Protein AF-A0A929L5A5-F1 (afdb_monomer)

Structure (mmCIF, N/CA/C/O backbone):
data_AF-A0A929L5A5-F1
#
_entry.id   AF-A0A929L5A5-F1
#
loop_
_atom_site.group_PDB
_atom_site.id
_atom_site.type_symbol
_atom_site.label_atom_id
_atom_site.label_alt_id
_atom_site.label_comp_id
_atom_site.label_asym_id
_atom_site.label_entity_id
_atom_site.label_seq_id
_atom_site.pdbx_PDB_ins_code
_atom_site.Cartn_x
_atom_site.Cartn_y
_atom_site.Cartn_z
_atom_site.occupancy
_atom_site.B_iso_or_equiv
_atom_site.auth_seq_id
_atom_site.auth_comp_id
_atom_site.auth_asym_id
_atom_site.auth_atom_id
_atom_site.pdbx_PDB_model_num
ATOM 1 N N . MET A 1 1 ? -5.664 -9.352 -18.242 1.00 70.00 1 MET A N 1
ATOM 2 C CA . MET A 1 1 ? -4.307 -9.176 -17.674 1.00 70.00 1 MET A CA 1
ATOM 3 C C . MET A 1 1 ? -4.016 -10.283 -16.672 1.00 70.00 1 MET A C 1
ATOM 5 O O . MET A 1 1 ? -4.925 -10.682 -15.955 1.00 70.00 1 MET A O 1
ATOM 9 N N . LYS A 1 2 ? -2.780 -10.792 -16.632 1.00 84.94 2 LYS A N 1
ATOM 10 C CA . LYS A 1 2 ? -2.332 -11.736 -15.594 1.00 84.94 2 LYS A CA 1
ATOM 11 C C . LYS A 1 2 ? -1.753 -10.945 -14.420 1.00 84.94 2 LYS A C 1
ATOM 13 O O . LYS A 1 2 ? -1.004 -10.001 -14.649 1.00 84.94 2 LYS A O 1
ATOM 18 N N . LEU A 1 3 ? -2.098 -11.325 -13.191 1.00 86.62 3 LEU A N 1
ATOM 19 C CA . LEU A 1 3 ? -1.555 -10.713 -11.979 1.00 86.62 3 LEU A CA 1
ATOM 20 C C . LEU A 1 3 ? -0.297 -11.467 -11.540 1.00 86.62 3 LEU A C 1
ATOM 22 O O . LEU A 1 3 ? -0.332 -12.684 -11.364 1.00 86.62 3 LEU A O 1
ATOM 26 N N . TYR A 1 4 ? 0.794 -10.737 -11.331 1.00 89.50 4 TYR A N 1
ATOM 27 C CA . TYR A 1 4 ? 2.049 -11.281 -10.819 1.00 89.50 4 TYR A CA 1
ATOM 28 C C . TYR A 1 4 ? 2.347 -10.682 -9.446 1.00 89.50 4 TYR A C 1
ATOM 30 O O . TYR A 1 4 ? 2.193 -9.479 -9.242 1.00 89.50 4 TYR A O 1
ATOM 38 N N . ARG A 1 5 ? 2.800 -11.516 -8.502 1.00 89.31 5 ARG A N 1
ATOM 39 C CA . ARG A 1 5 ? 3.211 -11.081 -7.161 1.00 89.31 5 ARG A CA 1
ATOM 40 C C . ARG A 1 5 ? 4.715 -11.244 -6.998 1.00 89.31 5 ARG A C 1
ATOM 42 O O . ARG A 1 5 ? 5.218 -12.364 -6.981 1.00 89.31 5 ARG A O 1
ATOM 49 N N . LEU A 1 6 ? 5.412 -10.129 -6.807 1.00 89.44 6 LEU A N 1
ATOM 50 C CA . LEU A 1 6 ? 6.834 -10.104 -6.475 1.00 89.44 6 LEU A CA 1
ATOM 51 C C . LEU A 1 6 ? 6.997 -9.918 -4.963 1.00 89.44 6 LEU A C 1
ATOM 53 O O . LEU A 1 6 ? 6.326 -9.084 -4.361 1.00 89.44 6 LEU A O 1
ATOM 57 N N . THR A 1 7 ? 7.856 -10.719 -4.332 1.00 89.75 7 THR A N 1
ATOM 58 C CA . THR A 1 7 ? 8.152 -10.619 -2.894 1.00 89.75 7 THR A CA 1
ATOM 59 C C . THR A 1 7 ? 9.630 -10.333 -2.709 1.00 89.75 7 THR A C 1
ATOM 61 O O . THR A 1 7 ? 10.469 -11.084 -3.199 1.00 89.75 7 THR A O 1
ATOM 64 N N . PHE A 1 8 ? 9.934 -9.272 -1.970 1.00 88.19 8 PHE A N 1
ATOM 65 C CA . PHE A 1 8 ? 11.298 -8.847 -1.688 1.00 88.19 8 PHE A CA 1
ATOM 66 C C . PHE A 1 8 ? 11.588 -8.970 -0.196 1.00 88.19 8 PHE A C 1
ATOM 68 O O . PHE A 1 8 ? 10.727 -8.705 0.645 1.00 88.19 8 PHE A O 1
ATOM 75 N N . SER A 1 9 ? 12.822 -9.343 0.119 1.00 87.44 9 SER A N 1
ATOM 76 C CA . SER A 1 9 ? 13.363 -9.308 1.474 1.00 87.44 9 SER A CA 1
ATOM 77 C C . SER A 1 9 ? 14.397 -8.194 1.533 1.00 87.44 9 SER A C 1
ATOM 79 O O . SER A 1 9 ? 15.293 -8.142 0.694 1.00 87.44 9 SER A O 1
ATOM 81 N N . ALA A 1 10 ? 14.272 -7.289 2.501 1.00 84.06 10 ALA A N 1
ATOM 82 C CA . ALA A 1 10 ? 15.237 -6.211 2.658 1.00 84.06 10 ALA A CA 1
ATOM 83 C C . ALA A 1 10 ? 16.568 -6.768 3.192 1.00 84.06 10 ALA A C 1
ATOM 85 O O . ALA A 1 10 ? 16.597 -7.402 4.246 1.00 84.06 10 ALA A O 1
ATOM 86 N N . CYS A 1 11 ? 17.669 -6.506 2.483 1.00 84.00 11 CYS A N 1
ATOM 87 C CA . CYS A 1 11 ? 19.024 -6.855 2.935 1.00 84.00 11 CYS A CA 1
ATOM 88 C C . CYS A 1 11 ? 19.575 -5.873 3.987 1.00 84.00 11 CYS A C 1
ATOM 90 O O . CYS A 1 11 ? 20.623 -6.118 4.575 1.00 84.00 11 CYS A O 1
ATOM 92 N N . GLY A 1 12 ? 18.880 -4.758 4.222 1.00 83.19 12 GLY A N 1
ATOM 93 C CA . GLY A 1 12 ? 19.258 -3.714 5.168 1.00 83.19 12 GLY A CA 1
ATOM 94 C C . GLY A 1 12 ? 18.045 -2.916 5.639 1.00 83.19 12 GLY A C 1
ATOM 95 O O . GLY A 1 12 ? 16.901 -3.256 5.335 1.00 83.19 12 GLY A O 1
ATOM 96 N N . GLN A 1 13 ? 18.292 -1.851 6.398 1.00 78.69 13 GLN A N 1
ATOM 97 C CA . GLN A 1 13 ? 17.224 -0.958 6.839 1.00 78.69 13 GLN A CA 1
ATOM 98 C C . GLN A 1 13 ? 16.695 -0.133 5.666 1.00 78.69 13 GLN A C 1
ATOM 100 O O . GLN A 1 13 ? 17.466 0.447 4.905 1.00 78.69 13 GLN A O 1
ATOM 105 N N . ILE A 1 14 ? 15.371 -0.063 5.551 1.00 80.81 14 ILE A N 1
ATOM 106 C CA . ILE A 1 14 ? 14.678 0.794 4.590 1.00 80.81 14 ILE A CA 1
ATOM 107 C C . ILE A 1 14 ? 14.006 1.941 5.340 1.00 80.81 14 ILE A C 1
ATOM 109 O O . ILE A 1 14 ? 13.396 1.736 6.388 1.00 80.81 14 ILE A O 1
ATOM 113 N N . THR A 1 15 ? 14.128 3.155 4.812 1.00 79.38 15 THR A N 1
ATOM 114 C CA . THR A 1 15 ? 13.520 4.360 5.398 1.00 79.38 15 THR A CA 1
ATOM 115 C C . THR A 1 15 ? 12.057 4.518 4.998 1.00 79.38 15 THR A C 1
ATOM 117 O O . THR A 1 15 ? 11.253 5.032 5.771 1.00 79.38 15 THR A O 1
ATOM 120 N N . LYS A 1 16 ? 11.697 4.053 3.797 1.00 83.56 16 LYS A N 1
ATOM 121 C CA . LYS A 1 16 ? 10.341 4.095 3.247 1.00 83.56 16 LYS A CA 1
ATOM 122 C C . LYS A 1 16 ? 10.106 2.867 2.369 1.00 83.56 16 LYS A C 1
ATOM 124 O O . LYS A 1 16 ? 11.015 2.409 1.680 1.00 83.56 16 LYS A O 1
ATOM 129 N N . ILE A 1 17 ? 8.882 2.343 2.391 1.00 87.12 17 ILE A N 1
ATOM 130 C CA . ILE A 1 17 ? 8.448 1.313 1.443 1.00 87.12 17 ILE A CA 1
ATOM 131 C C . ILE A 1 17 ? 8.262 1.972 0.062 1.00 87.12 17 ILE A C 1
ATOM 133 O O . ILE A 1 17 ? 7.596 3.010 -0.003 1.00 87.12 17 ILE A O 1
ATOM 137 N N . PRO A 1 18 ? 8.833 1.419 -1.026 1.00 89.81 18 PRO A N 1
ATOM 138 C CA . PRO A 1 18 ? 8.716 2.008 -2.358 1.00 89.81 18 PRO A CA 1
ATOM 139 C C . PRO A 1 18 ? 7.260 2.160 -2.811 1.00 89.81 18 PRO A C 1
ATOM 141 O O . PRO A 1 18 ? 6.480 1.205 -2.788 1.00 89.81 18 PRO A O 1
ATOM 144 N N . ASP A 1 19 ? 6.902 3.364 -3.251 1.00 91.31 19 ASP A N 1
ATOM 145 C CA . ASP A 1 19 ? 5.625 3.629 -3.911 1.00 91.31 19 ASP A CA 1
ATOM 146 C C . ASP A 1 19 ? 5.711 3.348 -5.419 1.00 91.31 19 ASP A C 1
ATOM 148 O O . ASP A 1 19 ? 6.788 3.116 -5.973 1.00 91.31 19 ASP A O 1
ATOM 152 N N . ALA A 1 20 ? 4.559 3.356 -6.093 1.00 92.00 20 ALA A N 1
ATOM 153 C CA . ALA A 1 20 ? 4.477 3.093 -7.526 1.00 92.00 20 ALA A CA 1
ATOM 154 C C . ALA A 1 20 ? 5.386 4.021 -8.353 1.00 92.00 20 ALA A C 1
ATOM 156 O O . ALA A 1 20 ? 5.989 3.565 -9.315 1.00 92.00 20 ALA A O 1
ATOM 157 N N . GLN A 1 21 ? 5.546 5.289 -7.963 1.00 92.56 21 GLN A N 1
ATOM 158 C CA . GLN A 1 21 ? 6.424 6.234 -8.665 1.00 92.56 21 GLN A CA 1
ATOM 159 C C . GLN A 1 21 ? 7.899 5.834 -8.550 1.00 92.56 21 GLN A C 1
ATOM 161 O O . GLN A 1 21 ? 8.619 5.813 -9.548 1.00 92.56 21 GLN A O 1
ATOM 166 N N . THR A 1 22 ? 8.337 5.460 -7.345 1.00 93.19 22 THR A N 1
ATOM 167 C CA . THR A 1 22 ? 9.706 4.985 -7.102 1.00 93.19 22 THR A CA 1
ATOM 168 C C . THR A 1 22 ? 10.001 3.720 -7.913 1.00 93.19 22 THR A C 1
ATOM 170 O O . THR A 1 22 ? 11.068 3.596 -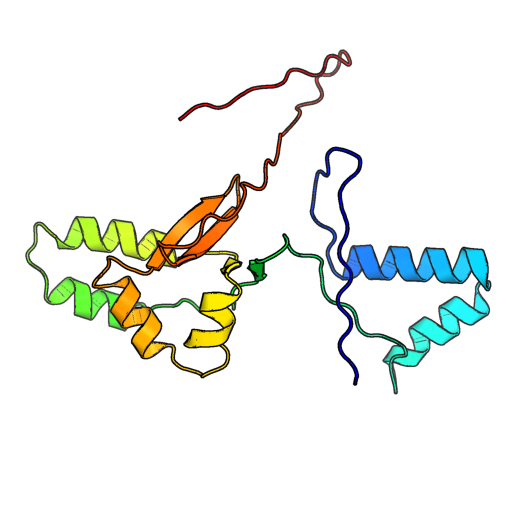8.512 1.00 93.19 22 THR A O 1
ATOM 173 N N . ILE A 1 23 ? 9.042 2.790 -7.964 1.00 93.94 23 ILE A N 1
ATOM 174 C CA . ILE A 1 23 ? 9.156 1.545 -8.738 1.00 93.94 23 ILE A CA 1
ATOM 175 C C . ILE A 1 23 ? 9.207 1.846 -10.236 1.00 93.94 23 ILE A C 1
ATOM 177 O O . ILE A 1 23 ? 10.063 1.304 -10.929 1.00 93.94 23 ILE A O 1
ATOM 181 N N . PHE A 1 24 ? 8.342 2.739 -10.722 1.00 94.31 24 PHE A N 1
ATOM 182 C CA . PHE A 1 24 ? 8.319 3.155 -12.122 1.00 94.31 24 PHE A CA 1
ATOM 183 C C . PHE A 1 24 ? 9.674 3.718 -12.559 1.00 94.31 24 PHE A C 1
ATOM 185 O O . PHE A 1 24 ? 10.243 3.262 -13.547 1.00 94.31 24 PHE A O 1
ATOM 192 N N . GLY A 1 25 ? 10.235 4.646 -11.776 1.00 94.19 25 GLY A N 1
ATOM 193 C CA . GLY A 1 25 ? 11.552 5.219 -12.054 1.00 94.19 25 GLY A CA 1
ATOM 194 C C . GLY A 1 25 ? 12.664 4.166 -12.073 1.00 94.19 25 GLY A C 1
ATOM 195 O O . GLY A 1 25 ? 13.504 4.172 -12.972 1.00 94.19 25 GLY A O 1
ATOM 196 N N . ALA A 1 26 ? 12.639 3.218 -11.129 1.00 93.69 26 ALA A N 1
ATOM 197 C CA . ALA A 1 26 ? 13.598 2.114 -11.096 1.00 93.69 26 ALA A CA 1
ATOM 198 C C . ALA A 1 26 ? 13.471 1.187 -12.320 1.00 93.69 26 ALA A C 1
ATOM 200 O O . ALA A 1 26 ? 14.486 0.746 -12.858 1.00 93.69 26 ALA A O 1
ATOM 201 N N . MET A 1 27 ? 12.247 0.925 -12.788 1.00 93.38 27 MET A N 1
ATOM 202 C CA . MET A 1 27 ? 12.001 0.140 -14.000 1.00 93.38 27 MET A CA 1
ATOM 203 C C . MET A 1 27 ? 12.513 0.855 -15.253 1.00 93.38 27 MET A C 1
ATOM 205 O O . MET A 1 27 ? 13.214 0.232 -16.048 1.00 93.38 27 MET A O 1
ATOM 209 N N . CYS A 1 28 ? 12.241 2.157 -15.406 1.00 94.31 28 CYS A N 1
ATOM 210 C CA . CYS A 1 28 ? 12.772 2.948 -16.520 1.00 94.31 28 CYS A CA 1
ATOM 211 C C . CYS A 1 28 ? 14.304 2.917 -16.549 1.00 94.31 28 CYS A C 1
ATOM 213 O O . CYS A 1 28 ? 14.889 2.637 -17.593 1.00 94.31 28 CYS A O 1
ATOM 215 N N . ALA A 1 29 ? 14.952 3.118 -15.396 1.00 95.94 29 ALA A N 1
ATOM 216 C CA . ALA A 1 29 ? 16.407 3.043 -15.288 1.00 95.94 29 ALA A CA 1
ATOM 217 C C . ALA A 1 29 ? 16.942 1.648 -15.657 1.00 95.94 29 ALA A C 1
ATOM 219 O O . ALA A 1 29 ? 17.908 1.537 -16.409 1.00 95.94 29 ALA A O 1
ATOM 220 N N . ALA A 1 30 ? 16.295 0.577 -15.186 1.00 95.56 30 ALA A N 1
ATOM 221 C CA . ALA A 1 30 ? 16.696 -0.793 -15.503 1.00 95.56 30 ALA A CA 1
ATOM 222 C C . ALA A 1 30 ? 16.573 -1.113 -17.005 1.00 95.56 30 ALA A C 1
ATOM 224 O O . ALA A 1 30 ? 17.483 -1.720 -17.574 1.00 95.56 30 ALA A O 1
ATOM 225 N N . ILE A 1 31 ? 15.484 -0.681 -17.653 1.00 94.94 31 ILE A N 1
ATOM 226 C CA . ILE A 1 31 ? 15.286 -0.841 -19.102 1.00 94.94 31 ILE A CA 1
ATOM 227 C C . ILE A 1 31 ? 16.335 -0.028 -19.861 1.00 94.94 31 ILE A C 1
ATOM 229 O O . ILE A 1 31 ? 17.014 -0.576 -20.725 1.00 94.94 31 ILE A O 1
ATOM 233 N N . GLN A 1 32 ? 16.542 1.241 -19.498 1.00 96.31 32 GLN A N 1
ATOM 234 C CA . GLN A 1 32 ? 17.529 2.103 -20.147 1.00 96.31 32 GLN A CA 1
ATOM 235 C C . GLN A 1 32 ? 18.947 1.522 -20.060 1.00 96.31 32 GLN A C 1
ATOM 237 O O . GLN A 1 32 ? 19.672 1.520 -21.053 1.00 96.31 32 GLN A O 1
ATOM 242 N N . MET A 1 33 ? 19.342 1.005 -18.892 1.00 96.38 33 MET A N 1
ATOM 243 C CA . MET A 1 33 ? 20.669 0.416 -18.682 1.00 96.38 33 MET A CA 1
ATOM 244 C C . MET A 1 33 ? 20.886 -0.877 -19.474 1.00 96.38 33 MET A C 1
ATOM 246 O O . MET A 1 33 ? 22.017 -1.171 -19.855 1.00 96.38 33 MET A O 1
ATOM 250 N N . LYS A 1 34 ? 19.829 -1.667 -19.692 1.00 96.31 34 LYS A N 1
ATOM 251 C CA . LYS A 1 34 ? 19.923 -2.988 -20.326 1.00 96.31 34 LYS A CA 1
ATOM 252 C C . LYS A 1 34 ? 19.670 -2.954 -21.834 1.00 96.31 34 LYS A C 1
ATOM 254 O O . LYS A 1 34 ? 20.311 -3.694 -22.573 1.00 96.31 34 LYS A O 1
ATOM 259 N N . GLU A 1 35 ? 18.721 -2.135 -22.273 1.00 94.94 35 GLU A N 1
ATOM 260 C CA . GLU A 1 35 ? 18.156 -2.150 -23.630 1.00 94.94 35 GLU A CA 1
ATOM 261 C C . GLU A 1 35 ? 18.263 -0.790 -24.342 1.00 94.94 35 GLU A C 1
ATOM 263 O O . GLU A 1 35 ? 17.994 -0.695 -25.538 1.00 94.94 35 GLU A O 1
ATOM 268 N N . GLY A 1 36 ? 18.708 0.255 -23.638 1.00 95.88 36 GLY A N 1
ATOM 269 C CA . GLY A 1 36 ? 18.924 1.588 -24.193 1.00 95.88 36 GLY A CA 1
ATOM 270 C C . GLY A 1 36 ? 17.712 2.518 -24.097 1.00 95.88 36 GLY A C 1
ATOM 271 O O . GLY A 1 36 ? 16.614 2.138 -23.688 1.00 95.88 36 GLY A O 1
ATOM 272 N N . ILE A 1 37 ? 17.931 3.781 -24.475 1.00 96.00 37 ILE A N 1
ATOM 273 C CA . ILE A 1 37 ? 16.952 4.868 -24.313 1.00 96.00 37 ILE A CA 1
ATOM 274 C C . ILE A 1 37 ? 15.680 4.655 -25.144 1.00 96.00 37 ILE A C 1
ATOM 276 O O . ILE A 1 37 ? 14.586 4.870 -24.638 1.00 96.00 37 ILE A O 1
ATOM 280 N N . GLN A 1 38 ? 15.807 4.144 -26.372 1.00 95.94 38 GLN A N 1
ATOM 281 C CA . GLN A 1 38 ? 14.666 3.927 -27.268 1.00 95.94 38 GLN A CA 1
ATOM 282 C C . GLN A 1 38 ? 13.677 2.913 -26.684 1.00 95.94 38 GLN A C 1
ATOM 284 O O . GLN A 1 38 ? 12.476 3.148 -26.680 1.00 95.94 38 GLN A O 1
ATOM 289 N N . LYS A 1 39 ? 14.175 1.815 -26.099 1.00 95.12 39 LYS A N 1
ATOM 290 C CA . LYS A 1 39 ? 13.315 0.814 -25.455 1.00 95.12 39 LYS A CA 1
ATOM 291 C C . LYS A 1 39 ? 12.625 1.334 -24.200 1.00 95.12 39 LYS A C 1
ATOM 293 O O . LYS A 1 39 ? 11.498 0.940 -23.909 1.00 95.12 39 LYS A O 1
ATOM 298 N N . MET A 1 40 ? 13.284 2.225 -23.464 1.00 95.94 40 MET A N 1
ATOM 299 C CA . MET A 1 40 ? 12.668 2.915 -22.335 1.00 95.94 40 MET A CA 1
ATOM 300 C C . MET A 1 40 ? 11.548 3.857 -22.805 1.00 95.94 40 MET A C 1
ATOM 302 O O . MET A 1 40 ? 10.483 3.876 -22.193 1.00 95.94 40 MET A O 1
ATOM 306 N N . GLU A 1 41 ? 11.756 4.603 -23.892 1.00 95.44 41 GLU A N 1
ATOM 307 C CA . GLU A 1 41 ? 10.725 5.463 -24.485 1.00 95.44 41 GLU A CA 1
ATOM 308 C C . GLU A 1 41 ? 9.538 4.646 -25.009 1.00 95.44 41 GLU A C 1
ATOM 310 O O . GLU A 1 41 ? 8.402 4.997 -24.697 1.00 95.44 41 GLU A O 1
ATOM 315 N N . ASP A 1 42 ? 9.771 3.531 -25.712 1.00 95.25 42 ASP A N 1
ATOM 316 C CA . ASP A 1 42 ? 8.712 2.601 -26.145 1.00 95.25 42 ASP A CA 1
ATOM 317 C C . ASP A 1 42 ? 7.851 2.142 -24.954 1.00 95.25 42 ASP A C 1
ATOM 319 O O . ASP A 1 42 ? 6.619 2.134 -25.015 1.00 95.25 42 ASP A O 1
ATOM 323 N N . TYR A 1 43 ? 8.506 1.779 -23.845 1.00 94.50 43 TYR A N 1
ATOM 324 C CA . TYR A 1 43 ? 7.827 1.375 -22.619 1.00 94.50 43 TYR A CA 1
ATOM 325 C C . TYR A 1 43 ? 6.944 2.502 -22.060 1.00 94.50 43 TYR A C 1
ATOM 327 O O . TYR A 1 43 ? 5.798 2.242 -21.689 1.00 94.50 43 TYR A O 1
ATOM 335 N N . ILE A 1 44 ? 7.427 3.748 -22.038 1.00 94.25 44 ILE A N 1
ATOM 336 C CA . ILE A 1 44 ? 6.637 4.902 -21.578 1.00 94.25 44 ILE A CA 1
ATOM 337 C C . ILE A 1 44 ? 5.431 5.141 -22.500 1.00 94.25 44 ILE A C 1
ATOM 339 O O . ILE A 1 44 ? 4.314 5.289 -22.006 1.00 94.25 44 ILE A O 1
ATOM 343 N N . HIS A 1 45 ? 5.623 5.109 -23.822 1.00 95.19 45 HIS A N 1
ATOM 344 C CA . HIS A 1 45 ? 4.536 5.300 -24.790 1.00 95.19 45 HIS A CA 1
ATOM 345 C C . HIS A 1 45 ? 3.497 4.170 -24.744 1.00 95.19 45 HIS A C 1
ATOM 347 O O . HIS A 1 45 ? 2.331 4.393 -25.067 1.00 95.19 45 HIS A O 1
ATOM 353 N N . SER A 1 46 ? 3.869 2.967 -24.286 1.00 94.38 46 SER A N 1
ATOM 354 C CA . SER A 1 46 ? 2.910 1.863 -24.133 1.00 94.38 46 SER A CA 1
ATOM 355 C C . SER A 1 46 ? 1.729 2.219 -23.219 1.00 94.38 46 SER A C 1
ATOM 357 O O . SER A 1 46 ? 0.619 1.745 -23.443 1.00 94.38 46 SER A O 1
ATOM 359 N N . PHE A 1 47 ? 1.913 3.116 -22.243 1.00 91.75 47 PHE A N 1
ATOM 360 C CA . PHE A 1 47 ? 0.839 3.537 -21.335 1.00 91.75 47 PHE A CA 1
ATOM 361 C C . PHE A 1 47 ? -0.267 4.367 -21.996 1.00 91.75 47 PHE A C 1
ATOM 363 O O . PHE A 1 47 ? -1.339 4.498 -21.407 1.00 91.75 47 PHE A O 1
ATOM 370 N N . GLU A 1 48 ? -0.042 4.909 -23.194 1.00 92.75 48 GLU A N 1
ATOM 371 C CA . GLU A 1 48 ? -1.060 5.665 -23.938 1.00 92.75 48 GLU A CA 1
ATOM 372 C C . GLU A 1 48 ? -2.078 4.754 -24.636 1.00 92.75 48 GLU A C 1
ATOM 374 O O . GLU A 1 48 ? -3.170 5.196 -24.991 1.00 92.75 48 GLU A O 1
ATOM 379 N N . SER A 1 49 ? -1.733 3.478 -24.828 1.00 89.69 49 SER A N 1
ATOM 380 C CA . SER A 1 49 ? -2.572 2.494 -25.512 1.00 89.69 49 SER A CA 1
ATOM 381 C C . SER A 1 49 ? -2.697 1.218 -24.681 1.00 89.69 49 SER A C 1
ATOM 383 O O . SER A 1 49 ? -3.589 1.109 -23.840 1.00 89.69 49 SER A O 1
ATOM 385 N N . GLU A 1 50 ? -1.793 0.263 -24.884 1.00 90.00 50 GLU A N 1
ATOM 386 C CA . GLU A 1 50 ? -1.732 -0.990 -24.142 1.00 90.00 50 GLU A CA 1
ATOM 387 C C . GLU A 1 50 ? -0.431 -1.059 -23.324 1.00 90.00 50 GLU A C 1
ATOM 389 O O . GLU A 1 50 ? 0.627 -1.399 -23.868 1.00 90.00 50 GLU A O 1
ATOM 394 N N . PRO A 1 51 ? -0.481 -0.741 -22.015 1.00 91.31 51 PRO A N 1
ATOM 395 C CA . PRO A 1 51 ? 0.713 -0.730 -21.185 1.00 91.31 51 PRO A CA 1
ATOM 396 C C . PRO A 1 51 ? 1.320 -2.125 -21.120 1.00 91.31 51 PRO A C 1
ATOM 398 O O . PRO A 1 51 ? 0.634 -3.099 -20.797 1.00 91.31 51 PRO A O 1
ATOM 401 N N . TRP A 1 52 ? 2.631 -2.215 -21.348 1.00 90.06 52 TRP A N 1
ATOM 402 C CA . TRP A 1 52 ? 3.341 -3.496 -21.273 1.00 90.06 52 TRP A CA 1
ATOM 403 C C . TRP A 1 52 ? 3.221 -4.126 -19.884 1.00 90.06 52 TRP A C 1
ATOM 405 O O . TRP A 1 52 ? 3.078 -5.342 -19.747 1.00 90.06 52 TRP A O 1
ATOM 415 N N . PHE A 1 53 ? 3.272 -3.292 -18.843 1.00 87.31 53 PHE A N 1
ATOM 416 C CA . PHE A 1 53 ? 3.047 -3.706 -17.469 1.00 87.31 53 PHE A CA 1
ATOM 417 C C . PHE A 1 53 ? 2.487 -2.564 -16.625 1.00 87.31 53 PHE A C 1
ATOM 419 O O . PHE A 1 53 ? 2.878 -1.410 -16.759 1.00 87.31 53 PHE A O 1
ATOM 426 N N . VAL A 1 54 ? 1.596 -2.913 -15.700 1.00 89.31 54 VAL A N 1
ATOM 427 C CA . VAL A 1 54 ? 1.081 -2.006 -14.671 1.00 89.31 54 VAL A CA 1
ATOM 428 C C . VAL A 1 54 ? 1.525 -2.551 -13.324 1.00 89.31 54 VAL A C 1
ATOM 430 O O . VAL A 1 54 ? 1.336 -3.733 -13.034 1.00 89.31 54 VAL A O 1
ATOM 433 N N . HIS A 1 55 ? 2.127 -1.701 -12.498 1.00 90.75 55 HIS A N 1
ATOM 434 C CA . HIS A 1 55 ? 2.606 -2.079 -11.173 1.00 90.75 55 HIS A CA 1
ATOM 435 C C . HIS A 1 55 ? 1.914 -1.262 -10.082 1.00 90.75 55 HIS A C 1
ATOM 437 O O . HIS A 1 55 ? 1.570 -0.093 -10.256 1.00 90.75 55 HIS A O 1
ATOM 443 N N . THR A 1 56 ? 1.758 -1.871 -8.914 1.00 90.94 56 THR A N 1
ATOM 444 C CA . THR A 1 56 ? 1.278 -1.1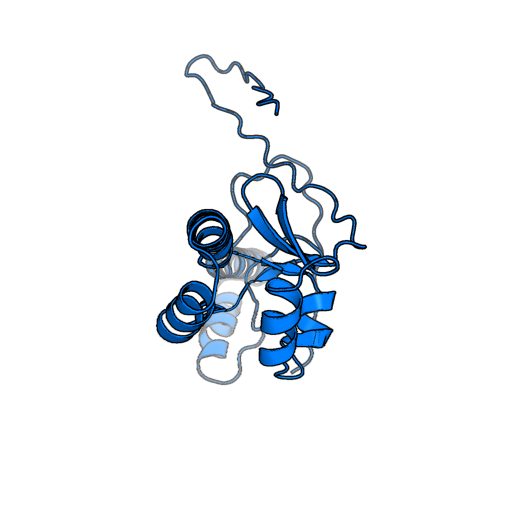92 -7.709 1.00 90.94 56 THR A CA 1
ATOM 445 C C . THR A 1 56 ? 2.455 -0.706 -6.868 1.00 90.94 56 THR A C 1
ATOM 447 O O . THR A 1 56 ? 3.598 -1.104 -7.091 1.00 90.94 56 THR A O 1
ATOM 450 N N . SER A 1 57 ? 2.180 0.115 -5.854 1.00 91.56 57 SER A N 1
ATOM 451 C CA . SER A 1 57 ? 3.130 0.332 -4.756 1.00 91.56 57 SER A CA 1
ATOM 452 C C . SER A 1 57 ? 3.483 -0.992 -4.068 1.00 91.56 57 SER A C 1
ATOM 454 O O . SER A 1 57 ? 2.727 -1.967 -4.150 1.00 91.56 57 SER A O 1
ATOM 456 N N . MET A 1 58 ? 4.617 -1.023 -3.367 1.00 91.12 58 MET A N 1
ATOM 457 C CA . MET A 1 58 ? 4.939 -2.132 -2.475 1.00 91.12 58 MET A CA 1
ATOM 458 C C . MET A 1 58 ? 4.187 -1.981 -1.154 1.00 91.12 58 MET A C 1
ATOM 460 O O . MET A 1 58 ? 3.984 -0.874 -0.656 1.00 91.12 58 MET A O 1
ATOM 464 N N . PHE A 1 59 ? 3.826 -3.114 -0.560 1.00 89.50 59 PHE A N 1
ATOM 465 C CA . PHE A 1 59 ? 3.186 -3.181 0.749 1.00 89.50 59 PHE A CA 1
ATOM 466 C C . PHE A 1 59 ? 3.881 -4.241 1.605 1.00 89.50 59 PHE A C 1
ATOM 468 O O . PHE A 1 59 ? 4.484 -5.172 1.054 1.00 89.50 59 PHE A O 1
ATOM 475 N N . PRO A 1 60 ? 3.833 -4.128 2.944 1.00 87.62 60 PRO A N 1
ATOM 476 C CA . PRO A 1 60 ? 4.302 -5.203 3.804 1.00 87.62 60 PRO A CA 1
ATOM 477 C C . PRO A 1 60 ? 3.578 -6.510 3.470 1.00 87.62 60 PRO A C 1
ATOM 479 O O . PRO A 1 60 ? 2.379 -6.527 3.204 1.00 87.62 60 PRO A O 1
ATOM 482 N N . LYS A 1 61 ? 4.310 -7.622 3.492 1.00 85.88 61 LYS A N 1
ATOM 483 C CA . LYS A 1 61 ? 3.753 -8.934 3.153 1.00 85.88 61 LYS A CA 1
ATOM 484 C C . LYS A 1 61 ? 2.565 -9.282 4.060 1.00 85.88 61 LYS A C 1
ATOM 486 O O . LYS A 1 61 ? 2.692 -9.196 5.279 1.00 85.88 61 LYS A O 1
ATOM 491 N N . GLY A 1 62 ? 1.463 -9.736 3.463 1.00 83.94 62 GLY A N 1
ATOM 492 C CA . GLY A 1 62 ? 0.239 -10.097 4.184 1.00 83.94 62 GLY A CA 1
ATOM 493 C C . GLY A 1 62 ? -0.656 -8.908 4.541 1.00 83.94 62 GLY A C 1
ATOM 494 O O . GLY A 1 62 ? -1.679 -9.107 5.193 1.00 83.94 62 GLY A O 1
ATOM 495 N N . LEU A 1 63 ? -0.270 -7.687 4.147 1.00 87.31 63 LEU A N 1
ATOM 496 C CA . LEU A 1 63 ? -1.031 -6.465 4.376 1.00 87.31 63 LEU A CA 1
ATOM 497 C C . LEU A 1 63 ? -1.448 -5.834 3.051 1.00 87.31 63 LEU A C 1
ATOM 499 O O . LEU A 1 63 ? -0.640 -5.654 2.139 1.00 87.31 63 LEU A O 1
ATOM 503 N N . ILE A 1 64 ? -2.711 -5.438 2.986 1.00 86.94 64 ILE A N 1
ATOM 504 C CA . ILE A 1 64 ? -3.322 -4.773 1.840 1.00 86.94 64 ILE A CA 1
ATOM 505 C C . ILE A 1 64 ? -3.679 -3.345 2.263 1.00 86.94 64 ILE A C 1
ATOM 507 O O . ILE A 1 64 ? -4.162 -3.154 3.382 1.00 86.94 64 ILE A O 1
ATOM 511 N N . PRO A 1 65 ? -3.418 -2.318 1.434 1.00 86.94 65 PRO A N 1
ATOM 512 C CA . PRO A 1 65 ? -3.782 -0.946 1.769 1.00 86.94 65 PRO A CA 1
ATOM 513 C C . PRO A 1 65 ? -5.292 -0.831 1.988 1.00 86.94 65 PRO A C 1
ATOM 515 O O . PRO A 1 65 ? -6.099 -1.318 1.195 1.00 86.94 65 PRO A O 1
ATOM 518 N N . ALA A 1 66 ? -5.672 -0.167 3.073 1.00 81.44 66 ALA A N 1
ATOM 519 C CA . ALA A 1 66 ? -7.062 0.125 3.366 1.00 81.44 66 ALA A CA 1
ATOM 520 C C . ALA A 1 66 ? -7.651 1.082 2.322 1.00 81.44 66 ALA A C 1
ATOM 522 O O . ALA A 1 66 ? -6.993 2.027 1.878 1.00 81.44 66 ALA A O 1
ATOM 523 N N . CYS A 1 67 ? -8.923 0.888 1.970 1.00 70.38 67 CYS A N 1
ATOM 524 C CA . CYS A 1 67 ? -9.656 1.893 1.209 1.00 70.38 67 CYS A CA 1
ATOM 525 C C . CYS A 1 67 ? -9.768 3.186 2.027 1.00 70.38 67 CYS A C 1
ATOM 527 O O . CYS A 1 67 ? -10.067 3.151 3.217 1.00 70.38 67 CYS A O 1
ATOM 529 N N . ALA A 1 68 ? -9.621 4.342 1.374 1.00 63.25 68 ALA A N 1
ATOM 530 C CA . ALA A 1 68 ? -9.723 5.658 2.014 1.00 63.25 68 ALA A CA 1
ATOM 531 C C . ALA A 1 68 ? -11.131 5.996 2.558 1.00 63.25 68 ALA A C 1
ATOM 533 O O . ALA A 1 68 ? -11.349 7.087 3.088 1.00 63.25 68 ALA A O 1
ATOM 534 N N . LYS A 1 69 ? -12.103 5.086 2.418 1.00 67.19 69 LYS A N 1
ATOM 535 C CA . LYS A 1 69 ? -13.449 5.261 2.955 1.00 67.19 69 LYS A CA 1
ATOM 536 C C . LYS A 1 69 ? -13.440 4.955 4.458 1.00 67.19 69 LYS A C 1
ATOM 538 O O . LYS A 1 69 ? -12.959 3.894 4.853 1.00 67.19 69 LYS A O 1
ATOM 543 N N . PRO A 1 70 ? -13.975 5.851 5.302 1.00 66.38 70 PRO A N 1
ATOM 544 C CA . PRO A 1 70 ? -14.117 5.562 6.721 1.00 66.38 70 PRO A CA 1
ATOM 545 C C . PRO A 1 70 ? -15.064 4.371 6.912 1.00 66.38 70 PRO A C 1
ATOM 547 O O . PRO A 1 70 ? -16.106 4.313 6.262 1.00 66.38 70 PRO A O 1
ATOM 550 N N . LEU A 1 71 ? -14.720 3.442 7.813 1.00 73.56 71 LEU A N 1
ATOM 551 C CA . LEU A 1 71 ? -15.580 2.284 8.097 1.00 73.56 71 LEU A CA 1
ATOM 552 C C . LEU A 1 71 ? -16.935 2.675 8.677 1.00 73.56 71 LEU A C 1
ATOM 554 O O . LEU A 1 71 ? -17.894 1.945 8.496 1.00 73.56 71 LEU A O 1
ATOM 558 N N . PHE A 1 72 ? -17.006 3.801 9.381 1.00 72.50 72 PHE A N 1
ATOM 559 C CA . PHE A 1 72 ? -18.236 4.291 9.981 1.00 72.50 72 PHE A CA 1
ATOM 560 C C . PHE A 1 72 ? -18.478 5.732 9.547 1.00 72.50 72 PHE A C 1
ATOM 562 O O . PHE A 1 72 ? -17.574 6.577 9.614 1.00 72.50 72 PHE A O 1
ATOM 569 N N . SER A 1 73 ? -19.706 6.032 9.137 1.00 74.69 73 SER A N 1
ATOM 570 C CA . SER A 1 73 ? -20.166 7.407 8.994 1.00 74.69 73 SER A CA 1
ATOM 571 C C . SER A 1 73 ? -20.345 8.059 10.368 1.00 74.69 73 SER A C 1
ATOM 573 O O . SER A 1 73 ? -20.530 7.405 11.398 1.00 74.69 73 SER A O 1
ATOM 575 N N . LEU A 1 74 ? -20.313 9.392 10.393 1.00 73.06 74 LEU A N 1
ATOM 576 C CA . LEU A 1 74 ? -20.539 10.151 11.625 1.00 73.06 74 LEU A CA 1
ATOM 577 C C . LEU A 1 74 ? -21.958 9.951 12.178 1.00 73.06 74 LEU A C 1
ATOM 579 O O . LEU A 1 74 ? -22.132 9.966 13.394 1.00 73.06 74 LEU A O 1
ATOM 583 N N . SER A 1 75 ? -22.947 9.749 11.304 1.00 73.94 75 SER A N 1
ATOM 584 C CA . SER A 1 75 ? -24.342 9.495 11.678 1.00 73.94 75 SER A CA 1
ATOM 585 C C . SER A 1 75 ? -24.542 8.113 12.301 1.00 73.94 75 SER A C 1
ATOM 587 O O . SER A 1 75 ? -25.236 8.001 13.306 1.00 73.94 75 SER A O 1
ATOM 589 N N . GLU A 1 76 ? -23.905 7.070 11.759 1.00 73.12 76 GLU A N 1
ATOM 590 C CA . GLU A 1 76 ? -23.965 5.720 12.345 1.00 73.12 76 GLU A CA 1
ATOM 591 C C . GLU A 1 76 ? -23.313 5.701 13.735 1.00 73.12 76 GLU A C 1
ATOM 593 O O . GLU A 1 76 ? -23.865 5.139 14.684 1.00 73.12 76 GLU A O 1
ATOM 598 N N . LEU A 1 77 ? -22.166 6.376 13.891 1.00 74.12 77 LEU A N 1
ATOM 599 C CA . LEU A 1 77 ? -21.500 6.484 15.189 1.00 74.12 77 LEU A CA 1
ATOM 600 C C . LEU A 1 77 ? -22.354 7.242 16.206 1.00 74.12 77 LEU A C 1
ATOM 602 O O . LEU A 1 77 ? -22.494 6.785 17.339 1.00 74.12 77 LEU A O 1
ATOM 606 N N . SER A 1 78 ? -22.934 8.384 15.827 1.00 74.62 78 SER A N 1
ATOM 607 C CA . SER A 1 78 ? -23.724 9.198 16.756 1.00 74.62 78 SER A CA 1
ATOM 608 C C . SER A 1 78 ? -24.992 8.484 17.223 1.00 74.62 78 SER A C 1
ATOM 610 O O . SER A 1 78 ? -25.321 8.567 18.406 1.00 74.62 78 SER A O 1
ATOM 612 N N . GLN A 1 79 ? -25.658 7.733 16.340 1.00 78.94 79 GLN A N 1
ATOM 613 C CA . GLN A 1 79 ? -26.805 6.898 16.701 1.00 78.94 79 GLN A CA 1
ATOM 614 C C . GLN A 1 79 ? -26.401 5.782 17.666 1.00 78.94 79 GLN A C 1
ATOM 616 O O . GLN A 1 79 ? -27.019 5.631 18.718 1.00 78.94 79 GLN A O 1
ATOM 621 N N . THR A 1 80 ? -25.318 5.063 17.363 1.00 72.06 80 THR A N 1
ATOM 622 C CA . THR A 1 80 ? -24.821 3.973 18.217 1.00 72.06 80 THR A CA 1
ATOM 623 C C . THR A 1 80 ? -24.426 4.487 19.606 1.00 72.06 80 THR A C 1
ATOM 625 O O . THR A 1 80 ? -24.783 3.893 20.618 1.00 72.06 80 THR A O 1
ATOM 628 N N . ILE A 1 81 ? -23.761 5.646 19.679 1.00 74.44 81 ILE A N 1
ATOM 629 C CA . ILE A 1 81 ? -23.380 6.295 20.945 1.00 74.44 81 ILE A CA 1
ATOM 630 C C . ILE A 1 81 ? -24.607 6.829 21.696 1.00 74.44 81 ILE A C 1
ATOM 632 O O . ILE A 1 81 ? -24.643 6.791 22.926 1.00 74.44 81 ILE A O 1
ATOM 636 N N . GLY A 1 82 ? -25.618 7.324 20.980 1.00 73.25 82 GLY A N 1
ATOM 637 C CA . GLY A 1 82 ? -26.861 7.826 21.564 1.00 73.25 82 GLY A CA 1
ATOM 638 C C . GLY A 1 82 ? -27.634 6.767 22.355 1.00 73.25 82 GLY A C 1
ATOM 639 O O . GLY A 1 82 ? -28.273 7.113 23.347 1.00 73.25 82 GLY A O 1
ATOM 640 N N . LEU A 1 83 ? -27.516 5.495 21.959 1.00 76.44 83 LEU A N 1
ATOM 641 C CA . LEU A 1 83 ? -28.197 4.346 22.567 1.00 76.44 83 LEU A CA 1
ATOM 642 C C . LEU A 1 83 ? -27.495 3.784 23.819 1.00 76.44 83 LEU A C 1
ATOM 644 O O . LEU A 1 83 ? -28.085 2.985 24.541 1.00 76.44 83 LEU A O 1
ATOM 648 N N . LEU A 1 84 ? -26.250 4.188 24.090 1.00 76.31 84 LEU A N 1
ATOM 649 C CA . LEU A 1 84 ? -25.455 3.672 25.209 1.00 76.31 84 LEU A CA 1
ATOM 650 C C . LEU A 1 84 ? -25.711 4.424 26.520 1.00 76.31 84 LEU A C 1
ATOM 652 O 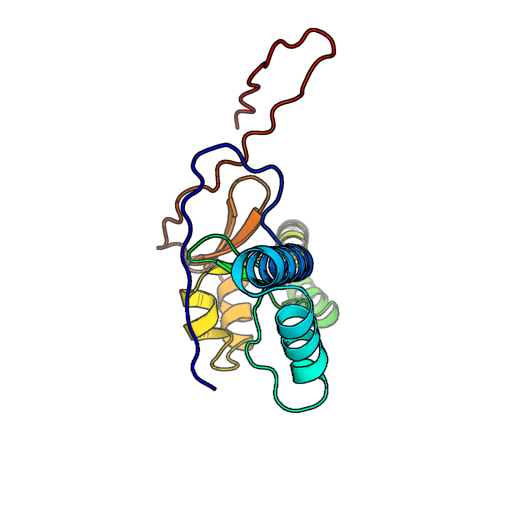O . LEU A 1 84 ? -26.142 5.581 26.531 1.00 76.31 84 LEU A O 1
ATOM 656 N N . GLN A 1 85 ? -25.371 3.796 27.650 1.00 75.75 85 GLN A N 1
ATOM 657 C CA . GLN A 1 85 ? -25.333 4.490 28.937 1.00 75.75 85 GLN A CA 1
ATOM 658 C C . GLN A 1 85 ? -24.192 5.514 28.970 1.00 75.75 85 GLN A C 1
ATOM 660 O O . GLN A 1 85 ? -23.153 5.337 28.338 1.00 75.75 85 GLN A O 1
ATOM 665 N N . ASN A 1 86 ? -24.368 6.608 29.720 1.00 73.31 86 ASN A N 1
ATOM 666 C CA . ASN A 1 86 ? -23.420 7.732 29.728 1.00 73.31 86 ASN A CA 1
ATOM 667 C C . ASN A 1 86 ? -21.974 7.334 30.086 1.00 73.31 86 ASN A C 1
ATOM 669 O O . ASN A 1 86 ? -21.044 7.992 29.625 1.00 73.31 86 ASN A O 1
ATOM 673 N N . GLN A 1 87 ? -21.788 6.263 30.862 1.00 72.75 87 GLN A N 1
ATOM 674 C CA . GLN A 1 87 ? -20.471 5.751 31.254 1.00 72.75 87 GLN A CA 1
ATOM 675 C C . GLN A 1 87 ? -19.723 5.097 30.074 1.00 72.75 87 GLN A C 1
ATOM 677 O O . GLN A 1 87 ? -18.510 5.259 29.952 1.00 72.75 87 GLN A O 1
ATOM 682 N N . ASP A 1 88 ? -20.445 4.475 29.137 1.00 73.69 88 ASP A N 1
ATOM 683 C CA . ASP A 1 88 ? -19.871 3.755 27.990 1.00 73.69 88 ASP A CA 1
ATOM 684 C C . ASP A 1 88 ? -19.679 4.645 26.753 1.00 73.69 88 ASP A C 1
A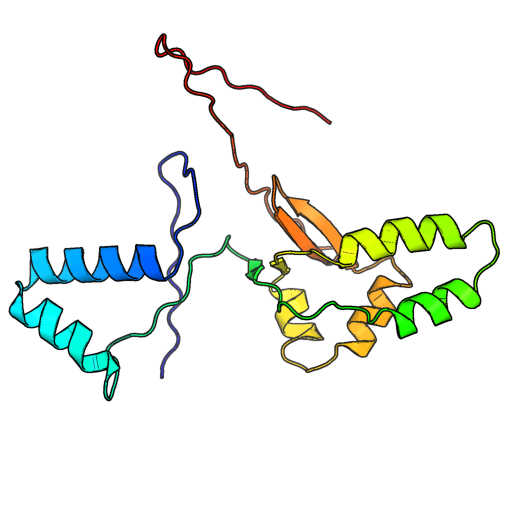TOM 686 O O . ASP A 1 88 ? -18.864 4.348 25.873 1.00 73.69 88 ASP A O 1
ATOM 690 N N . LYS A 1 89 ? -20.380 5.789 26.691 1.00 76.19 89 LYS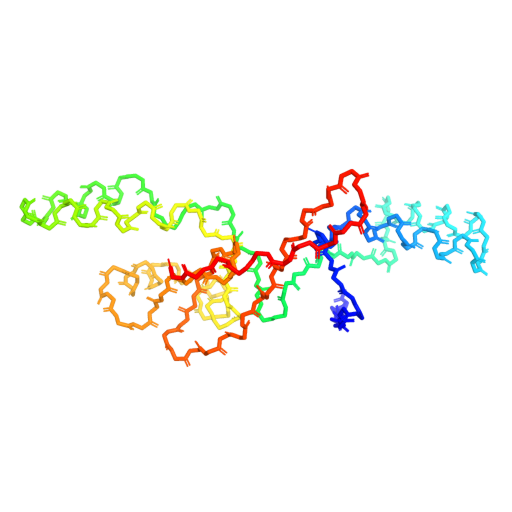 A N 1
ATOM 691 C CA . LYS A 1 89 ? -20.286 6.745 25.570 1.00 76.19 89 LYS A CA 1
ATOM 692 C C . LYS A 1 89 ? -18.859 7.239 25.341 1.00 76.19 89 LYS A C 1
ATOM 694 O O . LYS A 1 89 ? -18.414 7.339 24.199 1.00 76.19 89 LYS A O 1
ATOM 699 N N . LEU A 1 90 ? -18.136 7.550 26.420 1.00 74.75 90 LEU A N 1
ATOM 700 C CA . LEU A 1 90 ? -16.757 8.043 26.355 1.00 74.75 90 LEU A CA 1
ATOM 701 C C . LEU A 1 90 ? -15.784 6.969 25.854 1.00 74.75 90 LEU A C 1
ATOM 703 O O . LEU A 1 90 ? -14.937 7.265 25.009 1.00 74.75 90 LEU A O 1
ATOM 707 N N . ALA A 1 91 ? -15.933 5.729 26.326 1.00 74.25 91 ALA A N 1
ATOM 708 C CA . ALA A 1 91 ? -15.107 4.603 25.896 1.00 74.25 91 ALA A CA 1
ATOM 709 C C . ALA A 1 91 ? -15.309 4.305 24.400 1.00 74.25 91 ALA A C 1
ATOM 711 O O . ALA A 1 91 ? -14.342 4.259 23.639 1.00 74.25 91 ALA A O 1
ATOM 712 N N . MET A 1 92 ? -16.562 4.236 23.945 1.00 72.94 92 MET A N 1
ATOM 713 C CA . MET A 1 92 ? -16.892 4.003 22.533 1.00 72.94 92 MET A CA 1
ATOM 714 C C . MET A 1 92 ? -16.463 5.150 21.609 1.00 72.94 92 MET A C 1
ATOM 716 O O . MET A 1 92 ? -15.996 4.920 20.489 1.00 72.94 92 MET A O 1
ATOM 720 N N . LEU A 1 93 ? -16.525 6.403 22.069 1.00 74.00 93 LEU A N 1
ATOM 721 C CA . LEU A 1 93 ? -15.958 7.542 21.337 1.00 74.00 93 LEU A CA 1
ATOM 722 C C . LEU A 1 93 ? -14.432 7.450 21.192 1.00 74.00 93 LEU A C 1
ATOM 724 O O . LEU A 1 93 ? -13.881 7.829 20.156 1.00 74.00 93 LEU A O 1
ATOM 728 N N . ALA A 1 94 ? -13.731 6.966 22.217 1.00 74.38 94 ALA A N 1
ATOM 729 C CA . ALA A 1 94 ? -12.286 6.777 22.153 1.00 74.38 94 ALA A CA 1
ATOM 730 C C . ALA A 1 94 ? -11.902 5.639 21.191 1.00 74.38 94 ALA A C 1
ATOM 732 O O . ALA A 1 94 ? -10.941 5.783 20.433 1.00 74.38 94 ALA A O 1
ATOM 733 N N . GLU A 1 95 ? -12.658 4.540 21.172 1.00 73.44 95 GLU A N 1
ATOM 734 C CA . GLU A 1 95 ? -12.412 3.418 20.259 1.00 73.44 95 GLU A CA 1
ATOM 735 C C . GLU A 1 95 ? -12.765 3.740 18.807 1.00 73.44 95 GLU A C 1
ATOM 737 O O . GLU A 1 95 ? -11.955 3.498 17.913 1.00 73.44 95 GLU A O 1
ATOM 742 N N . SER A 1 96 ? -13.902 4.394 18.562 1.00 70.50 96 SER A N 1
ATOM 743 C CA . SER A 1 96 ? -14.312 4.818 17.214 1.00 70.50 96 SER A CA 1
ATOM 744 C C . SER A 1 96 ? -13.298 5.742 16.531 1.00 70.50 96 SER A C 1
ATOM 746 O O . SER A 1 96 ? -13.075 5.645 15.321 1.00 70.50 96 SER A O 1
ATOM 748 N N . LYS A 1 97 ? -12.593 6.589 17.297 1.00 72.44 97 LYS A N 1
ATOM 749 C CA . LYS A 1 97 ? -11.483 7.406 16.775 1.00 72.44 97 LYS A CA 1
ATOM 750 C C . LYS A 1 97 ? -10.340 6.566 16.202 1.00 72.44 97 LYS A C 1
ATOM 752 O O . LYS A 1 97 ? -9.706 7.012 15.244 1.00 72.44 97 LYS A O 1
ATOM 757 N N . LYS A 1 98 ? -10.085 5.369 16.742 1.00 71.88 98 LYS A N 1
ATOM 758 C CA . LYS A 1 98 ? -9.018 4.472 16.271 1.00 71.88 98 LYS A CA 1
ATOM 759 C C . LYS A 1 98 ? -9.320 3.933 14.868 1.00 71.88 98 LYS A C 1
ATOM 761 O O . LYS A 1 98 ? -8.421 3.844 14.036 1.00 71.88 98 LYS A O 1
ATOM 766 N N . PHE A 1 99 ? -10.591 3.669 14.567 1.00 69.12 99 PHE A N 1
ATOM 767 C CA . PHE A 1 99 ? -11.034 3.147 13.266 1.00 69.12 99 PHE A CA 1
ATOM 768 C C . PHE A 1 99 ? -11.100 4.207 12.161 1.00 69.12 99 PHE A C 1
ATOM 770 O O . PHE A 1 99 ? -11.252 3.875 10.988 1.00 69.12 99 PHE A O 1
ATOM 777 N N . LYS A 1 100 ? -10.931 5.491 12.499 1.00 67.44 100 LYS A N 1
ATOM 778 C CA . LYS A 1 100 ? -10.963 6.587 11.523 1.00 67.44 100 LYS A CA 1
ATOM 779 C C . LYS A 1 100 ? -9.730 6.620 10.603 1.00 67.44 100 LYS A C 1
ATOM 781 O O . LYS A 1 100 ? -9.769 7.309 9.588 1.00 67.44 100 LYS A O 1
ATOM 786 N N . LYS A 1 101 ? -8.623 5.953 10.971 1.00 66.75 101 LYS A N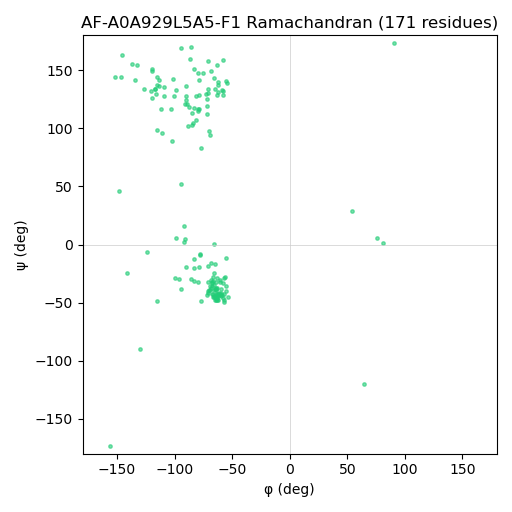 1
ATOM 787 C CA . LYS A 1 101 ? -7.314 6.073 10.291 1.00 66.75 101 LYS A CA 1
ATOM 788 C C . LYS A 1 101 ? -6.470 4.787 10.319 1.00 66.75 101 LYS A C 1
ATOM 790 O O . LYS A 1 101 ? -5.280 4.832 10.640 1.00 66.75 101 LYS A O 1
ATOM 795 N N . PHE A 1 102 ? -7.057 3.633 10.017 1.00 79.69 102 PHE A N 1
ATOM 796 C CA . PHE A 1 102 ? -6.246 2.440 9.751 1.00 7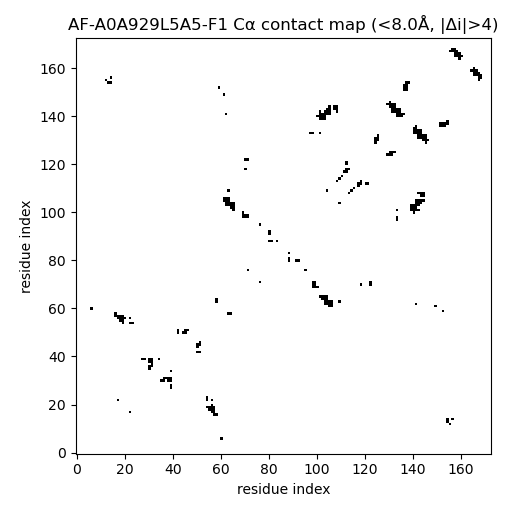9.69 102 PHE A CA 1
ATOM 797 C C . PHE A 1 102 ? -5.681 2.513 8.325 1.00 79.69 102 PHE A C 1
ATOM 799 O O . PHE A 1 102 ? -6.331 3.034 7.422 1.00 79.69 102 PHE A O 1
ATOM 806 N N . GLN A 1 103 ? -4.438 2.072 8.146 1.00 80.62 103 GLN A N 1
ATOM 807 C CA . GLN A 1 103 ? -3.715 2.188 6.874 1.00 80.62 103 GLN A CA 1
ATOM 808 C C . GLN A 1 103 ? -3.753 0.884 6.081 1.00 80.62 103 GLN A C 1
ATOM 810 O O . GLN A 1 103 ? -3.704 0.913 4.855 1.00 80.62 103 GLN A O 1
ATOM 815 N N . TYR A 1 104 ? -3.845 -0.250 6.779 1.00 86.69 104 TYR A N 1
ATOM 816 C CA . TYR A 1 104 ? -3.799 -1.573 6.175 1.00 86.69 104 TYR A CA 1
ATOM 817 C C . TYR A 1 104 ? -4.851 -2.503 6.766 1.00 86.69 104 TYR A C 1
ATOM 819 O O . TYR A 1 104 ? -5.263 -2.360 7.919 1.00 86.69 104 TYR A O 1
ATOM 827 N N . VAL A 1 105 ? -5.221 -3.499 5.977 1.00 87.56 105 VAL A N 1
ATOM 828 C CA . VAL A 1 105 ? -6.004 -4.661 6.386 1.00 87.56 105 VAL A CA 1
ATOM 829 C C . VAL A 1 105 ? -5.183 -5.924 6.140 1.00 87.56 105 VAL A C 1
ATOM 831 O O . VAL A 1 105 ? -4.336 -5.962 5.248 1.00 87.56 105 VAL A O 1
ATOM 834 N N . SER A 1 106 ? -5.418 -6.954 6.940 1.00 87.06 106 SER A N 1
ATOM 835 C CA . SER A 1 106 ? -4.941 -8.312 6.656 1.00 87.06 106 SER A CA 1
ATOM 836 C C . SER A 1 106 ? -5.567 -8.868 5.369 1.00 87.06 106 SER A C 1
ATOM 838 O O . SER A 1 106 ? -6.665 -8.465 4.976 1.00 87.06 106 SER A O 1
ATOM 840 N N . GLU A 1 107 ? -4.877 -9.816 4.726 1.00 85.38 107 GLU A N 1
ATOM 841 C CA . GLU A 1 107 ? -5.405 -10.552 3.563 1.00 85.38 107 GLU A CA 1
ATOM 842 C C . GLU A 1 107 ? -6.752 -11.225 3.878 1.00 85.38 107 GLU A C 1
ATOM 844 O O . GLU A 1 107 ? -7.678 -11.129 3.079 1.00 85.38 107 GLU A O 1
ATOM 849 N N . THR A 1 108 ? -6.913 -11.800 5.074 1.00 85.19 108 THR A N 1
ATOM 850 C CA . THR A 1 108 ? -8.169 -12.444 5.494 1.00 85.19 108 THR A CA 1
ATOM 851 C C . THR A 1 108 ? -9.335 -11.464 5.546 1.00 85.19 108 THR A C 1
ATOM 853 O O . THR A 1 108 ? -10.379 -11.721 4.956 1.00 85.19 108 THR A O 1
ATOM 856 N N . ILE A 1 109 ? -9.161 -10.294 6.171 1.00 85.00 109 ILE A N 1
ATOM 857 C CA . ILE A 1 109 ? -10.222 -9.278 6.208 1.00 85.00 109 ILE A CA 1
ATOM 858 C C . ILE A 1 109 ? -10.551 -8.765 4.806 1.00 85.00 109 ILE A C 1
ATOM 860 O O . ILE A 1 109 ? -11.714 -8.497 4.494 1.00 85.00 109 ILE A O 1
ATOM 864 N N . PHE A 1 110 ? -9.539 -8.624 3.953 1.00 85.50 110 PHE A N 1
ATOM 865 C CA . PHE A 1 110 ? -9.760 -8.220 2.575 1.00 85.50 110 PHE A CA 1
ATOM 866 C C . PHE A 1 110 ? -10.594 -9.249 1.802 1.00 85.50 110 PHE A C 1
ATOM 868 O O . PHE A 1 110 ? -11.556 -8.874 1.137 1.00 85.50 110 PHE A O 1
ATOM 875 N N . GLU A 1 111 ? -10.270 -10.534 1.918 1.00 85.75 111 GLU A N 1
ATOM 876 C CA . GLU A 1 111 ? -10.972 -11.612 1.218 1.00 85.75 111 GLU A CA 1
ATOM 877 C C . GLU A 1 111 ? -12.377 -11.874 1.768 1.00 85.75 111 GLU A C 1
ATOM 879 O O . GLU A 1 111 ? -13.314 -12.093 0.996 1.00 85.75 111 GLU A O 1
ATOM 884 N N . ASP A 1 112 ? -12.547 -11.823 3.088 1.00 85.12 112 ASP A N 1
ATOM 885 C CA . ASP A 1 112 ? -13.806 -12.188 3.734 1.00 85.12 112 ASP A CA 1
ATOM 886 C C . ASP A 1 112 ? -14.823 -11.056 3.804 1.00 85.12 112 ASP A C 1
ATOM 888 O O . ASP A 1 112 ? -16.023 -11.324 3.749 1.00 85.12 112 ASP A O 1
ATOM 892 N N . TYR A 1 113 ? -14.368 -9.805 3.868 1.00 83.50 113 TYR A N 1
ATOM 893 C CA . TYR A 1 113 ? -15.268 -8.661 3.995 1.00 83.50 113 TYR A CA 1
ATOM 894 C C . TYR A 1 113 ? -15.229 -7.746 2.779 1.00 83.50 113 TYR A C 1
ATOM 896 O O . TYR A 1 113 ? -16.278 -7.404 2.242 1.00 83.50 113 TYR A O 1
ATOM 904 N N . ILE A 1 114 ? -14.041 -7.353 2.314 1.00 83.19 114 ILE A N 1
ATOM 905 C CA . ILE A 1 114 ? -13.923 -6.302 1.291 1.00 83.19 114 ILE A CA 1
ATOM 906 C C . ILE A 1 114 ? -14.262 -6.835 -0.104 1.00 83.19 114 ILE A C 1
ATOM 908 O O . ILE A 1 114 ? -15.061 -6.226 -0.810 1.00 83.19 114 ILE A O 1
ATOM 912 N N . LEU A 1 115 ? -13.695 -7.977 -0.505 1.00 84.12 115 LEU A N 1
ATOM 913 C CA . LEU A 1 115 ? -13.963 -8.575 -1.818 1.00 84.12 115 LEU A CA 1
ATOM 914 C C . LEU A 1 115 ? -15.409 -9.059 -1.970 1.00 84.12 115 LEU A C 1
ATOM 916 O O . LEU A 1 115 ? -15.928 -9.084 -3.083 1.00 84.12 115 LEU A O 1
ATOM 920 N N . LYS A 1 116 ? -16.053 -9.431 -0.862 1.00 85.19 116 LYS A N 1
ATOM 921 C CA . LYS A 1 116 ? -17.440 -9.919 -0.826 1.00 85.19 116 LYS A CA 1
ATOM 922 C C . LYS A 1 116 ? -18.469 -8.801 -0.602 1.00 85.19 116 LYS A C 1
ATOM 924 O O . LYS A 1 116 ? -19.644 -9.109 -0.443 1.00 85.19 116 LYS A O 1
ATOM 929 N N . ASP A 1 117 ? -18.034 -7.538 -0.565 1.00 81.12 117 ASP A N 1
ATOM 930 C CA . ASP A 1 117 ? -18.862 -6.356 -0.261 1.00 81.12 117 ASP A CA 1
ATOM 931 C C . ASP A 1 117 ? -19.634 -6.459 1.073 1.00 81.12 117 ASP A C 1
ATOM 933 O O . ASP A 1 117 ? -20.695 -5.870 1.268 1.00 81.12 117 ASP A O 1
ATOM 937 N N . ASN A 1 118 ? -19.091 -7.209 2.036 1.00 84.06 118 ASN A N 1
ATOM 938 C CA . ASN A 1 118 ? -19.739 -7.495 3.312 1.00 84.06 118 ASN A CA 1
ATOM 939 C C . ASN A 1 118 ? -19.306 -6.517 4.420 1.00 84.06 118 ASN A C 1
ATOM 941 O O . ASN A 1 118 ? -18.843 -6.896 5.500 1.00 84.06 118 ASN A O 1
ATOM 945 N N . PHE A 1 119 ? -19.414 -5.219 4.136 1.00 80.19 119 PHE A N 1
ATOM 946 C CA . PHE A 1 119 ? -18.972 -4.169 5.057 1.00 80.19 119 PHE A CA 1
ATOM 947 C C . PHE A 1 119 ? -19.832 -4.072 6.321 1.00 80.19 119 PHE A C 1
ATOM 949 O O . PHE A 1 119 ? -19.317 -3.711 7.378 1.00 80.19 119 PHE A O 1
ATOM 956 N N . GLU A 1 120 ? -21.122 -4.402 6.244 1.00 79.75 120 GLU A N 1
ATOM 957 C CA . GLU A 1 120 ? -22.025 -4.338 7.399 1.00 79.75 120 GLU A CA 1
ATOM 958 C C . GLU A 1 120 ? -21.685 -5.389 8.463 1.00 79.75 120 GLU A C 1
ATOM 960 O O . GLU A 1 120 ? -21.729 -5.096 9.660 1.00 79.75 120 GLU A O 1
ATOM 965 N N . ASP A 1 121 ? -21.274 -6.591 8.056 1.00 80.31 121 AS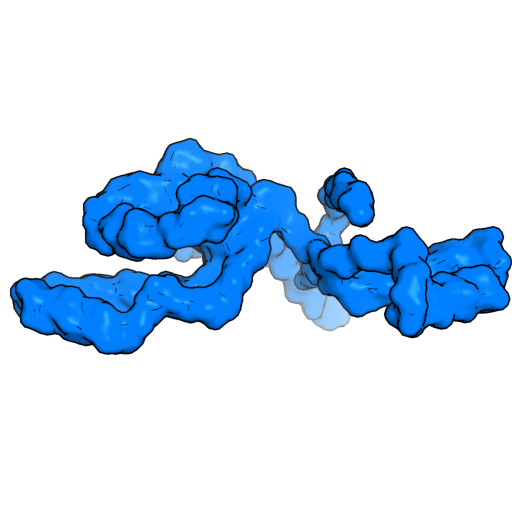P A N 1
ATOM 966 C CA . ASP A 1 121 ? -20.815 -7.613 9.001 1.00 80.31 121 ASP A CA 1
ATOM 967 C C . ASP A 1 121 ? -19.472 -7.231 9.622 1.00 80.31 121 ASP A C 1
ATOM 969 O O . ASP A 1 121 ? -19.307 -7.350 10.836 1.00 80.31 121 ASP A O 1
ATOM 973 N N . LEU A 1 122 ? -18.560 -6.647 8.834 1.00 80.62 122 LEU A N 1
ATOM 974 C CA . LEU A 1 122 ? -17.301 -6.105 9.349 1.00 80.62 122 LEU A CA 1
ATOM 975 C C . LEU A 1 122 ? -17.550 -5.046 10.433 1.00 80.62 12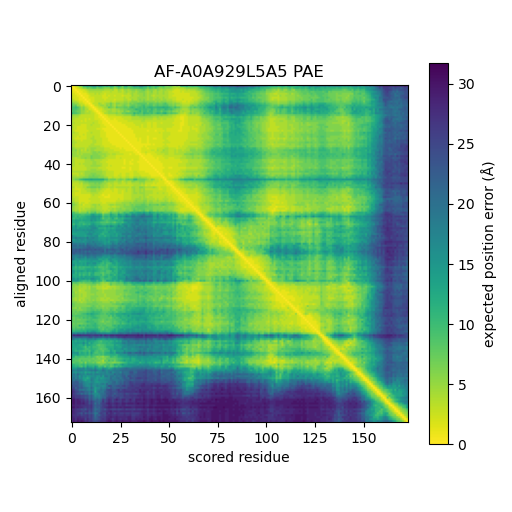2 LEU A C 1
ATOM 977 O O . LEU A 1 122 ? -16.951 -5.108 11.508 1.00 80.62 122 LEU A O 1
ATOM 981 N N . LYS A 1 123 ? -18.456 -4.091 10.175 1.00 78.75 123 LYS A N 1
ATOM 982 C CA . LYS A 1 123 ? -18.855 -3.057 11.144 1.00 78.75 123 LYS A CA 1
ATOM 983 C C . LYS A 1 123 ? -19.450 -3.675 12.413 1.00 78.75 123 LYS A C 1
ATOM 985 O O . LYS A 1 123 ? -19.093 -3.257 13.514 1.00 78.75 123 LYS A O 1
ATOM 990 N N . ARG A 1 124 ? -20.331 -4.673 12.273 1.00 76.25 124 ARG A N 1
ATOM 991 C CA . ARG A 1 124 ? -20.954 -5.372 13.410 1.00 76.25 124 ARG A CA 1
ATOM 992 C C . ARG A 1 124 ? -19.927 -6.116 14.262 1.00 76.25 124 ARG A C 1
ATOM 994 O O . ARG A 1 124 ? -19.944 -5.979 15.484 1.00 76.25 124 ARG A O 1
ATOM 1001 N N . GLU A 1 125 ? -19.009 -6.855 13.645 1.00 78.06 125 GLU A N 1
ATOM 1002 C CA . GLU A 1 125 ? -17.957 -7.580 14.371 1.00 78.06 125 GLU A CA 1
ATOM 1003 C C . GLU A 1 125 ? -16.955 -6.652 15.067 1.00 78.06 125 GLU A C 1
ATOM 1005 O O . GLU A 1 125 ? -16.444 -6.981 16.141 1.00 78.06 125 GLU A O 1
ATOM 1010 N N . LEU A 1 126 ? -16.706 -5.476 14.489 1.00 76.94 126 LEU A N 1
ATOM 1011 C CA . LEU A 1 126 ? -15.893 -4.425 15.097 1.00 76.94 126 LEU A CA 1
ATOM 1012 C C . LEU A 1 126 ? -16.523 -3.836 16.363 1.00 76.94 126 LEU A C 1
ATOM 1014 O O . LEU A 1 126 ? -15.802 -3.560 17.319 1.00 76.94 126 LEU A O 1
ATOM 1018 N N . LEU A 1 127 ? -17.845 -3.642 16.375 1.00 70.94 127 LEU A N 1
ATOM 1019 C CA . LEU A 1 127 ? -18.567 -3.042 17.503 1.00 70.94 127 LEU A CA 1
ATOM 1020 C C . LEU A 1 127 ? -18.818 -4.034 18.652 1.00 70.94 127 LEU A C 1
ATOM 1022 O O . LEU A 1 127 ? -18.794 -3.643 19.814 1.00 70.94 127 LEU A O 1
ATOM 1026 N N . ASN A 1 128 ? -19.008 -5.321 18.352 1.00 68.31 128 ASN A N 1
ATOM 1027 C CA . ASN A 1 128 ? -19.408 -6.344 19.333 1.00 68.31 128 ASN A CA 1
ATOM 1028 C C . ASN A 1 128 ? -18.220 -7.087 20.005 1.00 68.31 128 ASN A C 1
ATOM 1030 O O . ASN A 1 128 ? -18.391 -8.174 20.546 1.00 68.31 128 ASN A O 1
ATOM 1034 N N . SER A 1 129 ? -16.999 -6.551 19.911 1.00 62.09 129 SER A N 1
ATOM 1035 C CA . SER A 1 129 ? -15.769 -7.321 19.638 1.00 62.09 129 SER A CA 1
ATOM 1036 C C . SER A 1 129 ? -15.383 -8.530 20.528 1.00 62.09 129 SER A C 1
ATOM 1038 O O . SER A 1 129 ? -15.338 -8.491 21.757 1.00 62.09 129 SER A O 1
ATOM 1040 N N . THR A 1 130 ? -14.899 -9.582 19.849 1.00 60.47 130 THR A N 1
ATOM 1041 C CA . THR A 1 130 ? -13.794 -10.457 20.319 1.00 60.47 130 THR A CA 1
ATOM 1042 C C . THR A 1 130 ? -12.859 -10.876 19.164 1.00 60.47 130 THR A C 1
ATOM 1044 O O . THR A 1 130 ? -11.678 -11.154 19.389 1.00 60.47 130 THR A O 1
ATOM 1047 N N . THR A 1 131 ? -13.357 -10.880 17.919 1.00 61.03 131 THR A N 1
ATOM 1048 C CA . THR A 1 131 ? -12.706 -11.538 16.770 1.00 61.03 131 THR A CA 1
ATOM 1049 C C . THR A 1 131 ? -11.850 -10.626 15.890 1.00 61.03 131 THR A C 1
ATOM 1051 O O . THR A 1 131 ? -10.870 -11.113 15.339 1.00 61.03 131 THR A O 1
ATOM 1054 N N . ILE A 1 132 ? -12.148 -9.328 15.764 1.00 70.50 132 ILE A N 1
ATOM 1055 C CA . ILE A 1 132 ? -11.387 -8.382 14.921 1.00 70.50 132 ILE A CA 1
ATOM 1056 C C . ILE A 1 132 ? -10.770 -7.299 15.799 1.00 70.50 132 ILE A C 1
ATOM 1058 O O . ILE A 1 132 ? -11.425 -6.760 16.690 1.00 70.50 132 ILE A O 1
ATOM 1062 N N . LYS A 1 133 ? -9.489 -6.994 15.572 1.00 74.50 133 LYS A N 1
ATOM 1063 C CA . LYS A 1 133 ? -8.739 -6.016 16.361 1.00 74.50 133 LYS A CA 1
ATOM 1064 C C . LYS A 1 133 ? -7.949 -5.078 15.463 1.00 74.50 133 LYS A C 1
ATOM 1066 O O . LYS A 1 133 ? -7.349 -5.484 14.468 1.00 74.50 133 LYS A O 1
ATOM 1071 N N . LEU A 1 134 ? -7.913 -3.812 15.868 1.00 73.62 134 LEU A N 1
ATOM 1072 C CA . LEU A 1 134 ? -6.945 -2.859 15.350 1.00 73.62 134 LEU A CA 1
ATOM 1073 C C . LEU A 1 134 ? -5.640 -3.025 16.131 1.00 73.62 134 LEU A C 1
ATOM 1075 O O . LEU A 1 134 ? -5.609 -2.787 17.340 1.00 73.62 134 LEU A O 1
ATOM 1079 N N . GLN A 1 135 ? -4.569 -3.408 15.444 1.00 73.75 135 GLN A N 1
ATOM 1080 C CA . GLN A 1 135 ? -3.238 -3.529 16.026 1.00 73.75 135 GLN A CA 1
ATOM 1081 C C . GLN A 1 135 ? -2.290 -2.493 15.417 1.00 73.75 135 GLN A C 1
ATOM 1083 O O . GLN A 1 135 ? -2.324 -2.212 14.220 1.00 73.75 135 GLN A O 1
ATOM 1088 N N . GLN A 1 136 ? -1.426 -1.929 16.260 1.00 66.25 136 GLN A N 1
ATOM 1089 C CA . GLN A 1 136 ? -0.276 -1.151 15.815 1.00 66.25 136 GLN A CA 1
ATOM 1090 C C . GLN A 1 136 ? 0.897 -2.104 15.579 1.00 66.25 136 GLN A C 1
ATOM 1092 O O . GLN A 1 136 ? 1.337 -2.802 16.496 1.00 66.25 136 GLN A O 1
ATOM 1097 N N . ILE A 1 137 ? 1.382 -2.158 14.341 1.00 66.69 137 ILE A N 1
ATOM 1098 C CA . ILE A 1 137 ? 2.571 -2.914 13.954 1.00 66.69 137 ILE A CA 1
ATOM 1099 C C . ILE A 1 137 ? 3.661 -1.904 13.585 1.00 66.69 137 ILE A C 1
ATOM 1101 O O . ILE A 1 137 ? 3.696 -1.380 12.471 1.00 66.69 137 ILE A O 1
ATOM 1105 N N . GLY A 1 138 ? 4.539 -1.596 14.544 1.00 68.62 138 GLY A N 1
ATOM 1106 C CA . GLY A 1 138 ? 5.480 -0.483 14.405 1.00 68.62 138 GLY A CA 1
ATOM 1107 C C . GLY A 1 138 ? 4.720 0.844 14.324 1.00 68.62 138 GLY A C 1
ATOM 1108 O O . GLY A 1 138 ? 3.970 1.174 15.235 1.00 68.62 138 GLY A O 1
ATOM 1109 N N . SER A 1 139 ? 4.883 1.579 13.222 1.00 65.00 139 SER A N 1
ATOM 1110 C CA . SER A 1 139 ? 4.138 2.814 12.924 1.00 65.00 139 SER A CA 1
ATOM 1111 C C . SER A 1 139 ? 2.853 2.595 12.108 1.00 65.00 139 SER A C 1
ATOM 1113 O O . SER A 1 139 ? 2.200 3.568 11.723 1.00 65.00 139 SER A O 1
ATOM 1115 N N . LEU A 1 140 ? 2.504 1.341 11.793 1.00 73.69 140 LEU A N 1
ATOM 1116 C CA . LEU A 1 140 ? 1.390 1.007 10.906 1.00 73.69 140 LEU A CA 1
ATOM 1117 C C . LEU A 1 140 ? 0.144 0.598 11.695 1.00 73.69 140 LEU A C 1
ATOM 1119 O O . LEU A 1 140 ? 0.176 -0.340 12.492 1.00 73.69 140 LEU A O 1
ATOM 1123 N N . SER A 1 141 ? -0.981 1.242 11.389 1.00 75.81 141 SER A N 1
ATOM 1124 C CA . SER A 1 141 ? -2.306 0.864 11.888 1.00 75.81 141 SER A CA 1
ATOM 1125 C C . SER A 1 141 ? -2.915 -0.228 11.005 1.00 75.81 141 SER A C 1
ATOM 1127 O O . SER A 1 141 ? -3.252 0.048 9.848 1.00 75.81 141 SER A O 1
ATOM 1129 N N . VAL A 1 142 ? -3.092 -1.435 11.546 1.00 78.62 142 VAL A N 1
ATOM 1130 C CA . VAL A 1 142 ? -3.563 -2.614 10.804 1.00 78.62 142 VAL A CA 1
ATOM 1131 C C . VAL A 1 142 ? -4.852 -3.166 11.399 1.00 78.62 142 VAL A C 1
ATOM 1133 O O . VAL A 1 142 ? -4.941 -3.378 12.609 1.00 78.62 142 VAL A O 1
ATOM 1136 N N . LEU A 1 143 ? -5.839 -3.436 10.546 1.00 79.38 143 LEU A N 1
ATOM 1137 C CA . LEU A 1 143 ? -7.029 -4.198 10.906 1.00 79.38 143 LEU A CA 1
ATOM 1138 C C . LEU A 1 143 ? -6.791 -5.688 10.619 1.00 79.38 143 LEU A C 1
ATOM 1140 O O . LEU A 1 143 ? -6.506 -6.069 9.480 1.00 79.38 143 LEU A O 1
ATOM 1144 N N . GLN A 1 144 ? -6.900 -6.534 11.641 1.00 76.06 144 GLN A N 1
ATOM 1145 C CA . GLN A 1 144 ? -6.650 -7.973 11.524 1.00 76.06 144 GLN A CA 1
ATOM 1146 C C . GLN A 1 144 ? -7.566 -8.788 12.434 1.00 76.06 144 GLN A C 1
ATOM 1148 O O . GLN A 1 144 ? -8.147 -8.271 13.394 1.00 76.06 144 GLN A O 1
ATOM 1153 N N . THR A 1 145 ? -7.670 -10.083 12.157 1.00 74.75 145 THR A N 1
ATOM 1154 C CA . THR A 1 145 ? -8.389 -10.994 13.049 1.00 74.75 145 THR A CA 1
ATOM 1155 C C . THR A 1 145 ? -7.545 -11.295 14.297 1.00 74.75 145 THR A C 1
ATOM 1157 O O . THR A 1 145 ? -6.318 -11.351 14.259 1.00 74.75 145 THR A O 1
ATOM 1160 N N . ALA A 1 146 ? -8.184 -11.509 15.447 1.00 64.69 146 ALA A N 1
ATOM 1161 C CA . ALA A 1 146 ? -7.530 -11.764 16.732 1.00 64.69 146 ALA A CA 1
ATOM 1162 C C . ALA A 1 146 ? -6.740 -13.087 16.759 1.00 64.69 146 ALA A C 1
ATOM 1164 O O . ALA A 1 146 ? -5.909 -13.289 17.644 1.00 64.69 146 ALA A O 1
ATOM 1165 N N . LYS A 1 147 ? -7.005 -13.987 15.803 1.00 61.38 147 LYS A N 1
ATOM 1166 C CA . LYS A 1 147 ? -6.292 -15.259 15.629 1.00 61.38 147 LYS A CA 1
ATOM 1167 C C . LYS A 1 147 ? -4.990 -15.098 14.836 1.00 61.38 147 LYS A C 1
ATOM 1169 O O . LYS A 1 147 ? -4.111 -15.952 14.950 1.00 61.38 147 LYS A O 1
ATOM 1174 N N . GLU A 1 148 ? -4.831 -14.022 14.069 1.00 61.84 148 GLU A N 1
ATOM 1175 C CA . GLU A 1 148 ? -3.629 -13.789 13.272 1.00 61.84 148 GLU A CA 1
ATOM 1176 C C . GLU A 1 148 ? -2.496 -13.196 14.112 1.00 61.84 148 GLU A C 1
ATOM 1178 O O . GLU A 1 148 ? -2.636 -12.171 14.778 1.00 61.84 148 GLU A O 1
ATOM 1183 N N . LYS A 1 149 ? -1.323 -13.832 14.036 1.00 57.53 149 LYS A N 1
ATOM 1184 C CA . LYS A 1 149 ? -0.058 -13.255 14.500 1.00 57.53 149 LYS A CA 1
ATOM 1185 C C . LYS A 1 149 ? 0.729 -12.762 13.293 1.00 57.53 149 LYS A C 1
ATOM 1187 O O . LYS A 1 149 ? 1.541 -13.499 12.733 1.00 57.53 149 LYS A O 1
ATOM 1192 N N . LEU A 1 150 ? 0.506 -11.513 12.898 1.00 59.41 150 LEU A N 1
ATOM 1193 C CA . LEU A 1 150 ? 1.366 -10.852 11.921 1.00 59.41 150 LEU A CA 1
ATOM 1194 C C . LEU A 1 150 ? 2.726 -10.545 12.566 1.00 59.41 150 LEU A C 1
ATOM 1196 O O . LEU A 1 150 ? 2.806 -10.029 13.683 1.00 59.41 150 LEU A O 1
ATOM 1200 N N . LYS A 1 151 ? 3.820 -10.910 11.884 1.00 54.94 151 LYS A N 1
ATOM 1201 C CA . LYS A 1 151 ? 5.174 -10.596 12.362 1.00 54.94 151 LYS A CA 1
ATOM 1202 C C . LYS A 1 151 ? 5.356 -9.076 12.355 1.00 54.94 151 LYS A C 1
ATOM 1204 O O . LYS A 1 151 ? 5.021 -8.448 11.351 1.00 54.94 151 LYS A O 1
ATOM 1209 N N . PRO A 1 152 ? 5.901 -8.476 13.427 1.00 53.03 152 PRO A N 1
ATOM 1210 C CA . PRO A 1 152 ? 6.023 -7.034 13.491 1.00 53.03 152 PRO A CA 1
ATOM 1211 C C . PRO A 1 152 ? 6.953 -6.509 12.393 1.00 53.03 152 PRO A C 1
ATOM 1213 O O . PRO A 1 152 ? 8.090 -6.965 12.259 1.00 53.03 152 PRO A O 1
ATOM 1216 N N . PHE A 1 153 ? 6.480 -5.523 11.628 1.00 49.75 153 PHE A N 1
ATOM 1217 C CA . PHE A 1 153 ? 7.333 -4.694 10.785 1.00 49.75 153 PHE A CA 1
ATOM 1218 C C . PHE A 1 153 ? 8.162 -3.793 11.708 1.00 49.75 153 PHE A C 1
ATOM 1220 O O . PHE A 1 153 ? 7.682 -2.784 12.223 1.00 49.75 153 PHE A O 1
ATOM 1227 N N . LEU A 1 154 ? 9.400 -4.200 11.992 1.00 44.16 154 LEU A N 1
ATOM 1228 C CA . LEU A 1 154 ? 10.327 -3.429 12.817 1.00 44.16 154 LEU A CA 1
ATOM 1229 C C . LEU A 1 154 ? 10.906 -2.270 11.994 1.00 44.16 154 LEU A C 1
ATOM 1231 O O . LEU A 1 154 ? 12.015 -2.366 11.470 1.00 44.16 154 LEU A O 1
ATOM 1235 N N . ALA A 1 155 ? 10.173 -1.161 11.903 1.00 40.47 155 ALA A N 1
ATOM 1236 C CA . ALA A 1 155 ? 10.759 0.111 11.501 1.00 40.47 155 ALA A CA 1
ATOM 1237 C C . ALA A 1 155 ? 11.680 0.593 12.635 1.00 40.47 155 ALA A C 1
ATOM 1239 O O . ALA A 1 155 ? 11.228 1.183 13.612 1.00 40.47 155 ALA A O 1
ATOM 1240 N N . LYS A 1 156 ? 12.978 0.280 12.557 1.00 42.97 156 LYS A N 1
ATOM 1241 C CA . LYS A 1 156 ? 13.976 0.867 13.459 1.00 42.97 156 LYS A CA 1
ATOM 1242 C C . LYS A 1 156 ? 14.398 2.215 12.885 1.00 42.97 156 LYS A C 1
ATOM 1244 O O . LYS A 1 156 ? 15.148 2.258 11.916 1.00 42.97 156 LYS A O 1
ATOM 1249 N N . THR A 1 157 ? 13.916 3.300 13.479 1.00 38.66 157 THR A N 1
ATOM 1250 C CA . THR A 1 157 ? 14.371 4.654 13.153 1.00 38.66 157 THR A CA 1
ATOM 1251 C C . THR A 1 157 ? 15.786 4.840 13.696 1.00 38.66 157 THR A C 1
ATOM 1253 O O . THR A 1 157 ? 16.000 4.741 14.902 1.00 38.66 157 THR A O 1
ATOM 1256 N N . VAL A 1 158 ? 16.756 5.104 12.822 1.00 44.00 158 VAL A N 1
ATOM 1257 C CA . VAL A 1 158 ? 18.106 5.508 13.232 1.00 44.00 158 VAL A CA 1
ATOM 1258 C C . VAL A 1 158 ? 18.225 7.011 13.018 1.00 44.00 158 VAL A C 1
ATOM 1260 O O . VAL A 1 158 ? 18.104 7.489 11.892 1.00 44.00 158 VAL A O 1
ATOM 1263 N N . GLN A 1 159 ? 18.429 7.770 14.096 1.00 38.75 159 GLN A N 1
ATOM 1264 C CA . GLN A 1 159 ? 18.794 9.180 13.983 1.00 38.75 159 GLN A CA 1
ATOM 1265 C C . GLN A 1 159 ? 20.291 9.255 13.676 1.00 38.75 159 GLN A C 1
ATOM 1267 O O . GLN A 1 159 ? 21.116 8.861 14.498 1.00 38.75 159 GLN A O 1
ATOM 1272 N N . GLN A 1 160 ? 20.655 9.746 12.490 1.00 39.12 160 GLN A N 1
ATOM 1273 C CA . GLN A 1 160 ? 22.040 10.126 12.222 1.00 39.12 160 GLN A CA 1
ATOM 1274 C C . GLN A 1 160 ? 22.347 11.411 12.992 1.00 39.12 160 GLN A C 1
ATOM 1276 O O . GLN A 1 160 ? 21.799 12.473 12.695 1.00 39.12 160 GLN A O 1
ATOM 1281 N N . THR A 1 161 ? 23.224 11.321 13.988 1.00 50.06 161 THR A N 1
ATOM 1282 C CA . THR A 1 161 ? 23.827 12.505 14.605 1.00 50.06 161 THR A CA 1
ATOM 1283 C C . THR A 1 161 ? 25.024 12.963 13.765 1.00 50.06 161 THR A C 1
ATOM 1285 O O . THR A 1 161 ? 25.673 12.161 13.088 1.00 50.06 161 THR A O 1
ATOM 1288 N N . ARG A 1 162 ? 25.324 14.271 13.790 1.00 44.00 162 ARG A N 1
ATOM 1289 C CA . ARG A 1 162 ? 26.398 14.925 13.004 1.00 44.00 162 ARG A CA 1
ATOM 1290 C C . ARG A 1 162 ? 27.803 14.322 13.198 1.00 44.00 162 ARG A C 1
ATOM 1292 O O . ARG A 1 162 ? 28.696 14.658 12.431 1.00 44.00 162 ARG A O 1
ATOM 1299 N N . SER A 1 163 ? 28.003 13.455 14.189 1.00 50.66 163 SER A N 1
ATOM 1300 C CA . SER A 1 163 ? 29.271 12.790 14.509 1.00 50.66 163 SER A CA 1
ATOM 1301 C C . SER A 1 163 ? 29.400 11.358 13.968 1.00 50.66 163 SER A C 1
ATOM 1303 O O . SER A 1 163 ? 30.379 10.689 14.276 1.00 50.66 163 SER A O 1
ATOM 1305 N N . GLY A 1 164 ? 28.446 10.862 13.168 1.00 44.31 164 GLY A N 1
ATOM 1306 C CA . GLY A 1 164 ? 28.552 9.541 12.528 1.00 44.31 164 GLY A CA 1
ATOM 1307 C C . GLY A 1 164 ? 28.300 8.343 13.454 1.00 44.31 164 GLY A C 1
ATOM 1308 O O . GLY A 1 164 ? 28.423 7.200 13.017 1.00 44.31 164 GLY A O 1
ATOM 1309 N N . THR A 1 165 ? 27.901 8.572 14.706 1.00 37.88 165 THR A N 1
ATOM 1310 C CA . THR A 1 165 ? 27.550 7.501 15.646 1.00 37.88 165 THR A CA 1
ATOM 1311 C C . THR A 1 165 ? 26.061 7.167 15.531 1.00 37.88 165 THR A C 1
ATOM 1313 O O . THR A 1 165 ? 25.201 8.028 15.730 1.00 37.88 165 THR A O 1
ATOM 1316 N N . LEU A 1 166 ? 25.750 5.910 15.197 1.00 40.84 166 LEU A N 1
ATOM 1317 C CA . LEU A 1 166 ? 24.384 5.387 15.114 1.00 40.84 166 LEU A CA 1
ATOM 1318 C C . LEU A 1 166 ? 23.925 4.943 16.511 1.00 40.84 166 LEU A C 1
ATOM 1320 O O . LEU A 1 166 ? 24.303 3.869 16.975 1.00 40.84 166 LEU A O 1
ATOM 1324 N N . GLU A 1 167 ? 23.099 5.743 17.183 1.00 39.75 167 GLU A N 1
ATOM 1325 C CA . GLU A 1 167 ? 22.441 5.306 18.418 1.00 39.75 167 GLU A CA 1
ATOM 1326 C C . GLU A 1 167 ? 21.096 4.639 18.112 1.00 39.75 167 GLU A C 1
ATOM 1328 O O . GLU A 1 167 ? 20.208 5.210 17.475 1.00 39.75 167 GLU A O 1
ATOM 1333 N N . ILE A 1 168 ? 20.940 3.402 18.585 1.00 41.75 168 ILE A N 1
ATOM 1334 C CA . ILE A 1 168 ? 19.685 2.652 18.510 1.00 41.75 168 ILE A CA 1
ATOM 1335 C C . ILE A 1 168 ? 18.870 2.992 19.759 1.00 41.75 168 ILE A C 1
ATOM 1337 O O . ILE A 1 168 ? 19.111 2.426 20.825 1.00 41.75 168 ILE A O 1
ATOM 1341 N N . LYS A 1 169 ? 17.861 3.861 19.640 1.00 39.16 169 LYS A N 1
ATOM 1342 C CA . LYS A 1 169 ? 16.836 3.967 20.685 1.00 39.16 169 LYS A CA 1
ATOM 1343 C C . LYS A 1 169 ? 15.839 2.820 20.537 1.00 39.16 169 LYS A C 1
ATOM 1345 O O . LYS A 1 169 ? 15.143 2.704 19.531 1.00 39.16 169 LYS A O 1
ATOM 1350 N N . LYS A 1 170 ? 15.779 1.954 21.550 1.00 35.25 170 LYS A N 1
ATOM 1351 C CA . LYS A 1 170 ? 14.612 1.103 21.796 1.00 35.25 170 LYS A CA 1
ATOM 1352 C C . LYS A 1 170 ? 13.590 1.967 22.531 1.00 35.25 170 LYS A C 1
ATOM 1354 O O . LYS A 1 170 ? 13.806 2.257 23.702 1.00 35.25 170 LYS A O 1
ATOM 1359 N N . GLU A 1 171 ? 12.509 2.371 21.877 1.00 35.09 171 GLU A N 1
ATOM 1360 C CA . GLU A 1 171 ? 11.325 2.799 22.628 1.00 35.09 171 GLU A CA 1
ATOM 1361 C C . GLU A 1 171 ? 10.581 1.541 23.077 1.00 35.09 171 GLU A C 1
ATOM 1363 O O . GLU A 1 171 ? 10.216 0.687 22.265 1.00 35.09 171 GLU A O 1
ATOM 1368 N N . GLY A 1 172 ? 10.501 1.373 24.395 1.00 35.91 172 GLY A N 1
ATOM 1369 C CA . GLY A 1 172 ? 9.763 0.311 25.055 1.00 35.91 172 GLY A CA 1
ATOM 1370 C C . GLY A 1 172 ? 8.429 0.832 25.579 1.00 35.91 172 GLY A C 1
ATOM 1371 O O . GLY A 1 172 ? 8.395 1.935 26.115 1.00 35.91 172 GLY A O 1
ATOM 1372 N N . LEU A 1 173 ? 7.429 -0.053 25.460 1.00 32.16 173 LEU A N 1
ATOM 1373 C CA . LEU A 1 173 ? 6.078 -0.071 26.048 1.00 32.16 173 LEU A CA 1
ATOM 1374 C C . LEU A 1 173 ? 5.099 1.025 25.607 1.00 32.16 173 LEU A C 1
ATOM 1376 O O . LEU A 1 173 ? 5.218 2.181 26.057 1.00 32.16 173 LEU A O 1
#

Radius of gyration: 21.47 Å; Cα contacts (8 Å, |Δi|>4): 166; chains: 1; bounding box: 58×30×58 Å

Solvent-accessible surface area (backbone atoms only — not comparable to full-atom values): 10878 Å² total; per-residue (Å²): 134,86,89,83,87,86,87,85,80,79,93,61,92,74,96,69,78,52,44,38,68,58,49,48,54,51,49,44,51,51,37,30,75,76,66,32,64,68,56,30,50,53,55,60,57,21,63,81,73,68,51,88,73,86,77,70,53,62,66,63,88,68,43,39,77,44,70,93,66,61,81,67,54,74,66,61,51,51,53,59,45,67,75,46,57,82,81,51,34,60,56,53,54,58,53,54,59,59,59,65,65,51,52,26,25,26,54,64,54,39,60,68,22,61,75,64,70,35,56,68,60,50,50,48,44,57,72,71,56,80,55,49,41,82,43,74,40,65,94,42,36,30,40,37,49,63,86,63,83,76,80,69,53,79,76,78,74,69,59,81,46,99,82,78,56,78,56,81,76,80,89,75,136

Foldseek 3Di:
DDDDDDDDDDPDADPDQFFQVNVLVVVLVVCCVPPNDVRSVVQVVCVVPPHPDDDGTDDPPQKDFDDLDQLDDPVRLVVVLVPDDPVCSVVSVVLSVLSNDATIEGPCCCVPPVVVVNSVVVVVCSVVDDFWDFDDQPPGTYIYTPPDDDDRPPNFDWDQDPVRDTDGDDDDD

pLDDT: mean 76.17, std 16.39, range [32.16, 96.38]

Nearest PDB structures (foldseek):
  7yhs-assembly1_A  TM=1.617E-01  e=8.160E+00  Pseudomonas aeruginosa

Sequence (173 aa):
MKLYRLTFSACGQITKIPDAQTIFGAMCAAIQMKEGIQKMEDYIHSFESEPWFVHTSMFPKGLIPACAKPLFSLSELSQTIGLLQNQDKLAMLAESKKFKKFQYVSETIFEDYILKDNFEDLKRELLNSTTIKLQQIGSLSVLQTAKEKLKPFLAKTVQQTRSGTLEIKKEGL

Mean predicted aligned error: 11.79 Å

Secondary structure (DSSP, 8-state):
----------SS--SSPPPHHHHHHHHHHHHHHHH-HHHHHHHHHHTTSS-S---PPP--TTEEEPPSS-SS-HHHHHHHHHTS-HHHHHHHHHHHHHHTT--EEEHHHIIIIITTT-HHHHHHHHHT-SSEEEEEETTEEEEEETT--PPP------EE-TTS-EE------